Protein AF-A0A8J1VM38-F1 (afdb_monomer_lite)

pLDDT: mean 77.6, std 19.62, range [30.72, 97.12]

Sequence (172 aa):
IRIPPSYPATSRPKLRPSSRERTSSPSSYYRRLEPFPPRSPLSNDMFERAFADRPTIIYFHGNAGSRASRSRIRSYSSLSTYPDCNVLAIDYRGFGDSTGTPSEAGLLLDARAAWDYVSSHLGKDSAEDKVLLIGQSLGTGVVAGLAGQLADERPLRFLSSSRVDGTDVAVC

Radius of gyration: 15.96 Å; chains: 1; bounding box: 39×39×43 Å

Secondary structure (DSSP, 8-state):
-BPPTTSPPP--PBP---S------HHHHHTT-SS-S-SSPPPHHHHHHHHHHS-EEEEE--SSS-TT-HHHHHHHHHHHHSS--EEEE-B-TTSTT--S--BHHHHHHHHHHHHHHHHHHH-HHHHHHHEEEEE-THHHHHHHHHHHHHHHHSPPPP-----BTTB-EEE-

Foldseek 3Di:
DADDPPQDFDDDDFDDQDPPDPDAFQVVLLVPDVVRPDPDPDDVVVVLCLLVPAFEEEEAEASYAACNDPVNVVVQVCVCVVVNHHYHGYGFDPHRPYHDTDDLRSLLSRVVVSLVVSCVSLPVVRNLVRYKYWADHNGLSSSVVNLVVVCVVPVDPDDDFDDDDPTGIDRD

Structure (mmCIF, N/CA/C/O backbone):
data_AF-A0A8J1VM38-F1
#
_entry.id   AF-A0A8J1VM38-F1
#
loop_
_atom_site.group_PDB
_atom_site.id
_atom_site.type_symbol
_atom_site.label_atom_id
_atom_site.label_alt_id
_atom_site.label_comp_id
_atom_site.label_asym_id
_atom_site.label_entity_id
_atom_site.label_seq_id
_atom_site.pdbx_PDB_ins_code
_atom_site.Cartn_x
_atom_site.Cartn_y
_atom_site.Cartn_z
_atom_site.occupancy
_atom_site.B_iso_or_equiv
_atom_site.auth_seq_id
_atom_site.auth_comp_id
_atom_site.auth_asym_id
_atom_site.auth_atom_id
_atom_site.pdbx_PDB_model_num
ATOM 1 N N . ILE A 1 1 ? -1.724 -1.393 -6.679 1.00 57.44 1 ILE A N 1
ATOM 2 C CA . ILE A 1 1 ? -2.484 -0.268 -7.297 1.00 57.44 1 ILE A CA 1
ATOM 3 C C . ILE A 1 1 ? -1.500 0.860 -7.641 1.00 57.44 1 ILE A C 1
ATOM 5 O O . ILE A 1 1 ? -0.451 0.914 -7.007 1.00 57.44 1 ILE A O 1
ATOM 9 N N . ARG A 1 2 ? -1.774 1.693 -8.661 1.00 59.41 2 ARG A N 1
ATOM 10 C CA . ARG A 1 2 ? -0.988 2.906 -8.981 1.00 59.41 2 ARG A CA 1
ATOM 11 C C . ARG A 1 2 ? -1.517 4.075 -8.149 1.00 59.41 2 ARG A C 1
ATOM 13 O O . ARG A 1 2 ? -2.722 4.303 -8.165 1.00 59.41 2 ARG A O 1
ATOM 20 N N . ILE A 1 3 ? -0.645 4.818 -7.472 1.00 52.66 3 ILE A N 1
ATOM 21 C CA . ILE A 1 3 ? -1.056 5.970 -6.653 1.00 52.66 3 ILE A CA 1
ATOM 22 C C . ILE A 1 3 ? -1.114 7.234 -7.538 1.00 52.66 3 ILE A C 1
ATOM 24 O O . ILE A 1 3 ? -0.151 7.503 -8.267 1.00 52.66 3 ILE A O 1
ATOM 28 N N . PRO A 1 4 ? -2.231 7.991 -7.552 1.00 42.53 4 PRO A N 1
ATOM 29 C CA . PRO A 1 4 ? -2.373 9.185 -8.383 1.00 42.53 4 PRO A CA 1
ATOM 30 C C . PRO A 1 4 ? -1.536 10.376 -7.864 1.00 42.53 4 PRO A C 1
ATOM 32 O O . PRO A 1 4 ? -1.257 10.475 -6.671 1.00 42.53 4 PRO A O 1
ATOM 35 N N . PRO A 1 5 ? -1.151 11.321 -8.745 1.00 44.19 5 PRO A N 1
ATOM 36 C CA . PRO A 1 5 ? -0.228 12.417 -8.423 1.00 44.19 5 PRO A CA 1
ATOM 37 C C . PRO A 1 5 ? -0.783 13.507 -7.486 1.00 44.19 5 PRO A C 1
ATOM 39 O O . PRO A 1 5 ? -0.015 14.353 -7.037 1.00 44.19 5 PRO A O 1
ATOM 42 N N . SER A 1 6 ? -2.084 13.521 -7.184 1.00 50.44 6 SER A N 1
ATOM 43 C CA . SER A 1 6 ? -2.756 14.606 -6.452 1.00 50.44 6 SER A CA 1
ATOM 44 C C . SER A 1 6 ? -2.590 14.580 -4.924 1.00 50.44 6 SER A C 1
ATOM 46 O O . SER A 1 6 ? -3.190 15.416 -4.259 1.00 50.44 6 SER A O 1
ATOM 48 N N . TYR A 1 7 ? -1.784 13.675 -4.351 1.00 46.38 7 TYR A N 1
ATOM 49 C CA . TYR A 1 7 ? -1.468 13.664 -2.912 1.00 46.38 7 TYR A CA 1
ATOM 50 C C . TYR A 1 7 ? -0.220 14.529 -2.614 1.00 46.38 7 TYR A C 1
ATOM 52 O O . TYR A 1 7 ? 0.908 14.089 -2.894 1.00 46.38 7 TYR A O 1
ATOM 60 N N . PRO A 1 8 ? -0.374 15.753 -2.065 1.00 43.00 8 PRO A N 1
ATOM 61 C CA . PRO A 1 8 ? 0.720 16.717 -1.959 1.00 43.00 8 PRO A CA 1
ATOM 62 C C . PRO A 1 8 ? 1.719 16.321 -0.864 1.00 43.00 8 PRO A C 1
ATOM 64 O O . PRO A 1 8 ? 1.342 16.181 0.291 1.00 43.00 8 PRO A O 1
ATOM 67 N N . ALA A 1 9 ? 3.004 16.186 -1.212 1.00 50.41 9 ALA A N 1
ATOM 68 C CA . ALA A 1 9 ? 4.093 15.990 -0.249 1.00 50.41 9 ALA A CA 1
ATOM 69 C C . ALA A 1 9 ? 4.859 17.300 -0.018 1.00 50.41 9 ALA A C 1
ATOM 71 O O . ALA A 1 9 ? 5.199 17.993 -0.978 1.00 50.41 9 ALA A O 1
ATOM 72 N N . THR A 1 10 ? 5.180 17.620 1.237 1.00 47.28 10 THR A N 1
ATOM 73 C CA . THR A 1 10 ? 6.039 18.760 1.591 1.00 47.28 10 THR A CA 1
ATOM 74 C C . THR A 1 10 ? 7.530 18.413 1.438 1.00 47.28 10 THR A C 1
ATOM 76 O O . THR A 1 10 ? 7.944 17.251 1.488 1.00 47.28 10 THR A O 1
ATOM 79 N N . SER A 1 11 ? 8.353 19.429 1.164 1.00 45.84 11 SER A N 1
ATOM 80 C CA . SER A 1 11 ? 9.743 19.304 0.706 1.00 45.84 11 SER A CA 1
ATOM 81 C C . SER A 1 11 ? 10.722 18.873 1.809 1.00 45.84 11 SER A C 1
ATOM 83 O O . SER A 1 11 ? 11.102 19.673 2.662 1.00 45.84 11 SER A O 1
ATOM 85 N N . ARG A 1 12 ? 11.185 17.620 1.743 1.00 47.31 12 ARG A N 1
ATOM 86 C CA . ARG A 1 12 ? 12.280 17.022 2.538 1.00 47.31 12 ARG A CA 1
ATOM 87 C C . ARG A 1 12 ? 13.188 16.165 1.628 1.00 47.31 12 ARG A C 1
ATOM 89 O O . ARG A 1 12 ? 12.822 15.982 0.461 1.00 47.31 12 ARG A O 1
ATOM 96 N N . PRO A 1 13 ? 14.386 15.718 2.073 1.00 44.44 13 PRO A N 1
ATOM 97 C CA . PRO A 1 13 ? 15.417 15.182 1.179 1.00 44.44 13 PRO A CA 1
ATOM 98 C C . PRO A 1 13 ? 14.916 14.047 0.276 1.00 44.44 13 PRO A C 1
ATOM 100 O O . PRO A 1 13 ? 14.154 13.170 0.680 1.00 44.44 13 PRO A O 1
ATOM 103 N N . LYS A 1 14 ? 15.347 14.112 -0.988 1.00 54.81 14 LYS A N 1
ATOM 104 C CA . LYS A 1 14 ? 14.912 13.230 -2.074 1.00 54.81 14 LYS A CA 1
ATOM 105 C C . LYS A 1 14 ? 15.517 11.844 -1.880 1.00 54.81 14 LYS A C 1
ATOM 107 O O . LYS A 1 14 ? 16.740 11.706 -1.886 1.00 54.81 14 LYS A O 1
ATOM 112 N N . LEU A 1 15 ? 14.674 10.824 -1.777 1.00 55.97 15 LEU A N 1
ATOM 113 C CA . LEU A 1 15 ? 15.130 9.444 -1.899 1.00 55.97 15 LEU A CA 1
ATOM 114 C C . LEU A 1 15 ? 15.399 9.166 -3.385 1.00 55.97 15 LEU A C 1
ATOM 116 O O . LEU A 1 15 ? 14.732 9.711 -4.265 1.00 55.97 15 LEU A O 1
ATOM 120 N N . ARG A 1 16 ? 16.408 8.351 -3.695 1.00 57.25 16 ARG A N 1
ATOM 121 C CA . ARG A 1 16 ? 16.637 7.856 -5.059 1.00 57.25 16 ARG A CA 1
ATOM 122 C C . ARG A 1 16 ? 16.414 6.344 -5.078 1.00 57.25 16 ARG A C 1
ATOM 124 O O . ARG A 1 16 ? 17.077 5.648 -4.301 1.00 57.25 16 ARG A O 1
ATOM 131 N N . PRO A 1 17 ? 15.545 5.829 -5.970 1.00 56.66 17 PRO A N 1
ATOM 132 C CA . PRO A 1 17 ? 15.467 4.398 -6.223 1.00 56.66 17 PRO A CA 1
ATOM 133 C C . PRO A 1 17 ? 16.853 3.868 -6.592 1.00 56.66 17 PRO A C 1
ATOM 135 O O . PRO A 1 17 ? 17.595 4.516 -7.340 1.00 56.66 17 PRO A O 1
ATOM 138 N N . SER A 1 18 ? 17.228 2.703 -6.066 1.00 53.06 18 SER A N 1
ATOM 139 C CA . SER A 1 18 ? 18.513 2.106 -6.436 1.00 53.06 18 SER A CA 1
ATOM 140 C C . SER A 1 18 ? 18.507 1.747 -7.928 1.00 53.06 18 SER A C 1
ATOM 142 O O . SER A 1 18 ? 17.533 1.187 -8.426 1.00 53.06 18 SER A O 1
ATOM 144 N N . SER A 1 19 ? 19.603 2.019 -8.640 1.00 52.06 19 SER A N 1
ATOM 145 C CA . SER A 1 19 ? 19.751 1.783 -10.089 1.00 52.06 19 SER A CA 1
ATOM 146 C C . SER A 1 19 ? 19.780 0.302 -10.502 1.00 52.06 19 SER A C 1
ATOM 148 O O . SER A 1 19 ? 19.849 -0.018 -11.691 1.00 52.06 19 SER A O 1
ATOM 150 N N . ARG A 1 20 ? 19.739 -0.619 -9.535 1.00 46.00 20 ARG A N 1
ATOM 151 C CA . ARG A 1 20 ? 19.842 -2.065 -9.743 1.00 46.00 20 ARG A CA 1
ATOM 152 C C . ARG A 1 20 ? 18.457 -2.688 -9.888 1.00 46.00 20 ARG A C 1
ATOM 154 O O . ARG A 1 20 ? 17.941 -3.250 -8.937 1.00 46.00 20 ARG A O 1
ATOM 161 N N . GLU A 1 21 ? 17.872 -2.518 -11.071 1.00 45.38 21 GLU A N 1
ATOM 162 C CA . GLU A 1 21 ? 16.939 -3.431 -11.761 1.00 45.38 21 GLU A CA 1
ATOM 163 C C . GLU A 1 21 ? 16.146 -2.623 -12.798 1.00 45.38 21 GLU A C 1
ATOM 165 O O . GLU A 1 21 ? 15.108 -2.037 -12.497 1.00 45.38 21 GLU A O 1
ATOM 170 N N . ARG A 1 22 ? 16.604 -2.619 -14.059 1.00 45.53 22 ARG A N 1
ATOM 171 C CA . ARG A 1 22 ? 15.749 -2.271 -15.208 1.00 45.53 22 ARG A CA 1
ATOM 172 C C . ARG A 1 22 ? 14.804 -3.441 -15.479 1.00 45.53 22 ARG A C 1
ATOM 174 O O . ARG A 1 22 ? 14.940 -4.153 -16.468 1.00 45.53 22 ARG A O 1
ATOM 181 N N . THR A 1 23 ? 13.893 -3.698 -14.550 1.00 51.56 23 THR A N 1
ATOM 182 C CA . THR A 1 23 ? 12.762 -4.587 -14.812 1.00 51.56 23 THR A CA 1
ATOM 183 C C . THR A 1 23 ? 11.774 -3.842 -15.705 1.00 51.56 23 THR A C 1
ATOM 185 O O . THR A 1 23 ? 11.649 -2.619 -15.628 1.00 51.56 23 THR A O 1
ATOM 188 N N . SER A 1 24 ? 11.098 -4.557 -16.609 1.00 62.94 24 SER A N 1
ATOM 189 C CA . SER A 1 24 ? 9.962 -3.979 -17.331 1.00 62.94 24 SER A CA 1
ATOM 190 C C . SER A 1 24 ? 8.972 -3.402 -16.319 1.00 62.94 24 SER A C 1
ATOM 192 O O . SER A 1 24 ? 8.783 -4.025 -15.272 1.00 62.94 24 SER A O 1
ATOM 194 N N . SER A 1 25 ? 8.318 -2.281 -16.641 1.00 83.81 25 SER A N 1
ATOM 195 C CA . SER A 1 25 ? 7.290 -1.692 -15.771 1.00 83.81 25 SER A CA 1
ATOM 196 C C . SER A 1 25 ? 6.325 -2.781 -15.263 1.00 83.81 25 SER A C 1
ATOM 198 O O . SER A 1 25 ? 5.999 -3.697 -16.033 1.00 83.81 25 SER A O 1
ATOM 200 N N . PRO A 1 26 ? 5.866 -2.731 -13.999 1.00 87.19 26 PRO A N 1
ATOM 201 C CA . PRO A 1 26 ? 4.962 -3.739 -13.453 1.00 87.19 26 PRO A CA 1
ATOM 202 C C . PRO A 1 26 ? 3.768 -4.029 -14.362 1.00 87.19 26 PRO A C 1
ATOM 204 O O . PRO A 1 26 ? 3.471 -5.189 -14.640 1.00 87.19 26 PRO A O 1
ATOM 207 N N . SER A 1 27 ? 3.135 -2.995 -14.913 1.00 84.88 27 SER A N 1
ATOM 208 C CA . SER A 1 27 ? 2.032 -3.139 -15.867 1.00 84.88 27 SER A CA 1
ATOM 209 C C . SER A 1 27 ? 2.409 -3.922 -17.123 1.00 84.88 27 SER A C 1
ATOM 211 O O . SER A 1 27 ? 1.574 -4.643 -17.662 1.00 84.88 27 SER A O 1
ATOM 213 N N . SER A 1 28 ? 3.638 -3.771 -17.614 1.00 85.25 28 SER A N 1
ATOM 214 C CA . SER A 1 28 ? 4.158 -4.537 -18.749 1.00 85.25 28 SER A CA 1
ATOM 215 C C . SER A 1 28 ? 4.442 -5.990 -18.357 1.00 85.25 28 SER A C 1
ATOM 217 O O . SER A 1 28 ? 4.109 -6.897 -19.114 1.00 85.25 28 SER A O 1
ATOM 219 N N . TYR A 1 29 ? 5.021 -6.216 -17.173 1.00 86.88 29 TYR A N 1
ATOM 220 C CA . TYR A 1 29 ? 5.293 -7.554 -16.646 1.00 86.88 29 TYR A CA 1
ATOM 221 C C . TYR A 1 29 ? 4.011 -8.375 -16.494 1.00 86.88 29 TYR A C 1
ATOM 223 O O . TYR A 1 29 ? 3.899 -9.442 -17.094 1.00 86.88 29 TYR A O 1
ATOM 231 N N . TYR A 1 30 ? 3.029 -7.855 -15.750 1.00 83.94 30 TYR A N 1
ATOM 232 C CA . TYR A 1 30 ? 1.794 -8.588 -15.483 1.00 83.94 30 TYR A CA 1
ATOM 233 C C . TYR A 1 30 ? 1.021 -8.868 -16.772 1.00 83.94 30 TYR A C 1
ATOM 235 O O . TYR A 1 30 ? 0.497 -9.963 -16.901 1.00 83.94 30 TYR A O 1
ATOM 243 N N . ARG A 1 31 ? 1.035 -7.949 -17.755 1.00 83.38 31 ARG A N 1
ATOM 244 C CA . ARG A 1 31 ? 0.408 -8.121 -19.085 1.00 83.38 31 ARG A CA 1
ATOM 245 C C . ARG A 1 31 ? 0.947 -9.269 -19.932 1.00 83.38 31 ARG A C 1
ATOM 247 O O . ARG A 1 31 ? 0.302 -9.616 -20.911 1.00 83.38 31 ARG A O 1
ATOM 254 N N . ARG A 1 32 ? 2.100 -9.840 -19.584 1.00 84.25 32 ARG A N 1
ATOM 255 C CA . ARG A 1 32 ? 2.691 -10.980 -20.300 1.00 84.25 32 ARG A CA 1
ATOM 256 C C . ARG A 1 32 ? 2.485 -12.325 -19.605 1.00 84.25 32 ARG A C 1
ATOM 258 O O . ARG A 1 32 ? 2.945 -13.329 -20.136 1.00 84.25 32 ARG A O 1
ATOM 265 N N . LEU A 1 33 ? 1.899 -12.353 -18.407 1.00 79.44 33 LEU A N 1
ATOM 266 C CA . LEU A 1 33 ? 1.636 -13.616 -17.718 1.00 79.44 33 LEU A CA 1
ATOM 267 C C . LEU A 1 33 ? 0.516 -14.373 -18.434 1.00 79.44 33 LEU A C 1
ATOM 269 O O . LEU A 1 33 ? -0.439 -13.752 -18.884 1.00 79.44 33 LEU A O 1
ATOM 273 N N . GLU A 1 34 ? 0.638 -15.699 -18.499 1.00 76.06 34 GLU A N 1
ATOM 274 C CA . GLU A 1 34 ? -0.386 -16.597 -19.033 1.00 76.06 34 GLU A CA 1
ATOM 275 C C . GLU A 1 34 ? -0.725 -17.678 -17.983 1.00 76.06 34 GLU A C 1
ATOM 277 O O . GLU A 1 34 ? 0.185 -18.387 -17.544 1.00 76.06 34 GLU A O 1
ATOM 282 N N . PRO A 1 35 ? -2.001 -17.808 -17.560 1.00 68.31 35 PRO A N 1
ATOM 283 C CA . PRO A 1 35 ? -3.103 -16.911 -17.904 1.00 68.31 35 PRO A CA 1
ATOM 284 C C . PRO A 1 35 ? -2.903 -15.519 -17.279 1.00 68.31 35 PRO A C 1
ATOM 286 O O . PRO A 1 35 ? -2.551 -15.389 -16.104 1.00 68.31 35 PRO A O 1
ATOM 289 N N . PHE A 1 36 ? -3.137 -14.469 -18.071 1.00 58.53 36 PHE A N 1
ATOM 290 C CA . PHE A 1 36 ? -3.233 -13.097 -17.560 1.00 58.53 36 PHE A CA 1
ATOM 291 C C . PHE A 1 36 ? -4.364 -13.049 -16.510 1.00 58.53 36 PHE A C 1
ATOM 293 O O . PHE A 1 36 ? -5.336 -13.800 -16.666 1.00 58.53 36 PHE A O 1
ATOM 300 N N . PRO A 1 37 ? -4.299 -12.203 -15.454 1.00 64.62 37 PRO A N 1
ATOM 301 C CA . PRO A 1 37 ? -5.466 -11.898 -14.618 1.00 64.62 37 PRO A CA 1
ATOM 302 C C . PRO A 1 37 ? -6.728 -11.689 -15.473 1.00 64.62 37 PRO A C 1
ATOM 304 O O . PRO A 1 37 ? -6.614 -11.320 -16.642 1.00 64.62 37 PRO A O 1
ATOM 307 N N . PRO A 1 38 ? -7.923 -11.968 -14.928 1.00 62.16 38 PRO A N 1
ATOM 308 C CA . PRO A 1 38 ? -9.117 -12.244 -15.721 1.00 62.16 38 PRO A CA 1
ATOM 309 C C . PRO A 1 38 ? -9.331 -11.220 -16.841 1.00 62.16 38 PRO A C 1
ATOM 311 O O . PRO A 1 38 ? -9.212 -10.012 -16.641 1.00 62.16 38 PRO A O 1
ATOM 314 N N . ARG A 1 39 ? -9.631 -11.722 -18.050 1.00 62.72 39 ARG A N 1
ATOM 315 C CA . ARG A 1 39 ? -9.846 -10.896 -19.256 1.00 62.72 39 ARG A CA 1
ATOM 316 C C . ARG A 1 39 ? -11.016 -9.918 -19.097 1.00 62.72 39 ARG A C 1
ATOM 318 O O . ARG A 1 39 ? -11.088 -8.930 -19.820 1.00 62.72 39 ARG A O 1
ATOM 325 N N . SER A 1 40 ? -11.911 -10.196 -18.153 1.00 67.94 40 SER A N 1
ATOM 326 C CA . SER A 1 40 ? -12.948 -9.294 -17.668 1.00 67.94 40 SER A CA 1
ATOM 327 C C . SER A 1 40 ? -12.520 -8.650 -16.345 1.00 67.94 40 SER A C 1
ATOM 329 O O . SER A 1 40 ? -11.941 -9.342 -15.502 1.00 67.94 40 SER A O 1
ATOM 331 N N . PRO A 1 41 ? -12.857 -7.369 -16.107 1.00 71.62 41 PRO A N 1
ATOM 332 C CA . PRO A 1 41 ? -12.749 -6.782 -14.778 1.00 71.62 41 PRO A CA 1
ATOM 333 C C . PRO A 1 41 ? -13.424 -7.687 -13.743 1.00 71.62 41 PRO A C 1
ATOM 335 O O . PRO A 1 41 ? -14.497 -8.236 -13.998 1.00 71.62 41 PRO A O 1
ATOM 338 N N . LEU A 1 42 ? -12.786 -7.850 -12.587 1.00 80.94 42 LEU A N 1
ATOM 339 C CA . LEU A 1 42 ? -13.433 -8.464 -11.432 1.00 80.94 42 LEU A CA 1
ATOM 340 C C . LEU A 1 42 ? -14.652 -7.610 -11.058 1.00 80.94 42 LEU A C 1
ATOM 342 O O . LEU A 1 42 ? -14.564 -6.380 -11.082 1.00 80.94 42 LEU A O 1
ATOM 346 N N . SER A 1 43 ? -15.786 -8.243 -10.751 1.00 85.12 43 SER A N 1
ATOM 347 C CA . SER A 1 43 ? -16.968 -7.498 -10.314 1.00 85.12 43 SER A CA 1
ATOM 348 C C . SER A 1 43 ? -16.727 -6.880 -8.937 1.00 85.12 43 SER A C 1
ATOM 350 O O . SER A 1 43 ? -15.948 -7.406 -8.140 1.00 85.12 43 SER A O 1
ATOM 352 N N . ASN A 1 44 ? -17.427 -5.785 -8.635 1.00 84.69 44 ASN A N 1
ATOM 353 C CA . ASN A 1 44 ? -17.377 -5.184 -7.301 1.00 84.69 44 ASN A CA 1
ATOM 354 C C . ASN A 1 44 ? -17.748 -6.214 -6.225 1.00 84.69 44 ASN A C 1
ATOM 356 O O . ASN A 1 44 ? -17.041 -6.323 -5.235 1.00 84.69 44 ASN A O 1
ATOM 360 N N . ASP A 1 45 ? -18.746 -7.067 -6.477 1.00 87.06 45 ASP A N 1
ATOM 361 C CA . ASP A 1 45 ? -19.138 -8.139 -5.553 1.00 87.06 45 ASP A CA 1
ATOM 362 C C . ASP A 1 45 ? -17.990 -9.101 -5.217 1.00 87.06 45 ASP A C 1
ATOM 364 O O . ASP A 1 45 ? -17.911 -9.603 -4.097 1.00 87.06 45 ASP A O 1
ATOM 368 N N . MET A 1 46 ? -17.088 -9.377 -6.168 1.00 85.31 46 MET A N 1
ATOM 369 C CA . MET A 1 46 ? -15.907 -10.200 -5.894 1.00 85.31 46 MET A CA 1
ATOM 370 C C . MET A 1 46 ? -14.928 -9.488 -4.959 1.00 85.31 46 MET A C 1
ATOM 372 O O . MET A 1 46 ? -14.355 -10.142 -4.091 1.00 85.31 46 MET A O 1
ATOM 376 N N . PHE A 1 47 ? -14.739 -8.176 -5.122 1.00 84.75 47 PHE A N 1
ATOM 377 C CA . PHE A 1 47 ? -13.902 -7.381 -4.221 1.00 84.75 47 PHE A CA 1
ATOM 378 C C . PHE A 1 47 ? -14.518 -7.279 -2.827 1.00 84.75 47 PHE A C 1
ATOM 380 O O . PHE A 1 47 ? -13.826 -7.549 -1.850 1.00 84.75 47 PHE A O 1
ATOM 387 N N . GLU A 1 48 ? -15.809 -6.966 -2.736 1.00 86.19 48 GLU A N 1
ATOM 388 C CA . GLU A 1 48 ? -16.521 -6.860 -1.458 1.00 86.19 48 GLU A CA 1
ATOM 389 C C . GLU A 1 48 ? -16.472 -8.179 -0.680 1.00 86.19 48 GLU A C 1
ATOM 391 O O . GLU A 1 48 ? -16.113 -8.194 0.496 1.00 86.19 48 GLU A O 1
ATOM 396 N N . ARG A 1 49 ? -16.727 -9.318 -1.342 1.00 87.38 49 ARG A N 1
ATOM 397 C CA . ARG A 1 49 ? -16.582 -10.642 -0.711 1.00 87.38 49 ARG A CA 1
ATOM 398 C C . ARG A 1 49 ? -15.151 -10.922 -0.279 1.00 87.38 49 ARG A C 1
ATOM 400 O O . ARG A 1 49 ? -14.934 -11.412 0.821 1.00 87.38 49 ARG A O 1
ATOM 407 N N . ALA A 1 50 ? -14.168 -10.594 -1.118 1.00 88.81 50 ALA A N 1
ATOM 408 C CA . ALA A 1 50 ? -12.769 -10.796 -0.768 1.00 88.81 50 ALA A CA 1
ATOM 409 C C . ALA A 1 50 ? -12.400 -10.039 0.518 1.00 88.81 50 ALA A C 1
ATOM 411 O O . ALA A 1 50 ? -11.777 -10.627 1.400 1.00 88.81 50 ALA A O 1
ATOM 412 N N . PHE A 1 51 ? -12.809 -8.775 0.651 1.00 89.19 51 PHE A N 1
ATOM 413 C CA . PHE A 1 51 ? -12.587 -7.979 1.861 1.00 89.19 51 PHE A CA 1
ATOM 414 C C . PHE A 1 51 ? -13.399 -8.483 3.065 1.00 89.19 51 PHE A C 1
ATOM 416 O O . PHE A 1 51 ? -12.890 -8.507 4.185 1.00 89.19 51 PHE A O 1
ATOM 423 N N . ALA A 1 52 ? -14.637 -8.933 2.861 1.00 85.94 52 ALA A N 1
ATOM 424 C CA . ALA A 1 52 ? -15.461 -9.477 3.937 1.00 85.94 52 ALA A CA 1
ATOM 425 C C . ALA A 1 52 ? -14.875 -10.773 4.527 1.00 85.94 52 ALA A C 1
ATOM 427 O O . ALA A 1 52 ? -14.781 -10.898 5.754 1.00 85.94 52 ALA A O 1
ATOM 428 N N . ASP A 1 53 ? -14.447 -11.693 3.662 1.00 89.25 53 ASP A N 1
ATOM 429 C CA . ASP A 1 53 ? -14.144 -13.080 4.024 1.00 89.25 53 ASP A CA 1
ATOM 430 C C . ASP A 1 53 ? -12.681 -13.302 4.435 1.00 89.25 53 ASP A C 1
ATOM 432 O O . ASP A 1 53 ? -12.384 -14.276 5.129 1.00 89.25 53 ASP A O 1
ATOM 436 N N . ARG A 1 54 ? -11.755 -12.428 4.014 1.00 89.81 54 ARG A N 1
ATOM 437 C CA . ARG A 1 54 ? -10.309 -12.633 4.195 1.00 89.81 54 ARG A CA 1
ATOM 438 C C . ARG A 1 54 ? -9.602 -11.420 4.798 1.00 89.81 54 ARG A C 1
ATOM 440 O O . ARG A 1 54 ? -9.909 -10.283 4.429 1.00 89.81 54 ARG A O 1
ATOM 447 N N . PRO A 1 55 ? -8.582 -11.636 5.649 1.00 91.94 55 PRO A N 1
ATOM 448 C CA . PRO A 1 55 ? -7.688 -10.561 6.053 1.00 91.94 55 PRO A CA 1
ATOM 449 C C . PRO A 1 55 ? -6.922 -10.004 4.846 1.00 91.94 55 PRO A C 1
ATOM 451 O O . PRO A 1 55 ? -6.690 -10.687 3.843 1.00 91.94 55 PRO A O 1
ATOM 454 N N . THR A 1 56 ? -6.513 -8.744 4.946 1.00 93.38 56 THR A N 1
ATOM 455 C CA . THR A 1 56 ? -5.807 -8.022 3.888 1.00 93.38 56 THR A CA 1
ATOM 456 C C . THR A 1 56 ? -4.421 -7.606 4.346 1.00 93.38 56 THR A C 1
ATOM 458 O O . THR A 1 56 ? -4.252 -6.908 5.335 1.00 93.38 56 THR A O 1
ATOM 461 N N . ILE A 1 57 ? -3.408 -7.982 3.579 1.00 94.06 57 ILE A N 1
ATOM 462 C CA . ILE A 1 57 ? -2.035 -7.528 3.766 1.00 94.06 57 ILE A CA 1
ATOM 463 C C . ILE A 1 57 ? -1.790 -6.333 2.848 1.00 94.06 57 ILE A C 1
ATOM 465 O O . ILE A 1 57 ? -1.908 -6.460 1.627 1.00 94.06 57 ILE A O 1
ATOM 469 N N . ILE A 1 58 ? -1.375 -5.198 3.406 1.00 95.38 58 ILE A N 1
ATOM 470 C CA . ILE A 1 58 ? -0.817 -4.088 2.628 1.00 95.38 58 ILE A CA 1
ATOM 471 C C . ILE A 1 58 ? 0.703 -4.225 2.636 1.00 95.38 58 ILE A C 1
ATOM 473 O O . ILE A 1 58 ? 1.349 -4.170 3.684 1.00 95.38 58 ILE A O 1
ATOM 477 N N . TYR A 1 59 ? 1.278 -4.433 1.452 1.00 94.88 59 TYR A N 1
ATOM 478 C CA . TYR A 1 59 ? 2.696 -4.736 1.304 1.00 94.88 59 TYR A CA 1
ATOM 479 C C . TYR A 1 59 ? 3.493 -3.534 0.791 1.00 94.88 59 TYR A C 1
ATOM 481 O O . TYR A 1 59 ? 3.307 -3.061 -0.337 1.00 94.88 59 TYR A O 1
ATOM 489 N N . PHE A 1 60 ? 4.467 -3.122 1.598 1.00 94.81 60 PHE A N 1
ATOM 490 C CA . PHE A 1 60 ? 5.362 -1.993 1.386 1.00 94.81 60 PHE A CA 1
ATOM 491 C C . PHE A 1 60 ? 6.770 -2.480 1.036 1.00 94.81 60 PHE A C 1
ATOM 493 O O . PHE A 1 60 ? 7.512 -3.017 1.863 1.00 94.81 60 PHE A O 1
ATOM 500 N N . HIS A 1 61 ? 7.160 -2.310 -0.229 1.00 94.12 61 HIS A N 1
ATOM 501 C CA . HIS A 1 61 ? 8.436 -2.820 -0.728 1.00 94.12 61 HIS A CA 1
ATOM 502 C C . HIS A 1 61 ? 9.646 -1.955 -0.321 1.00 94.12 61 HIS A C 1
ATOM 504 O O . HIS A 1 61 ? 9.514 -0.808 0.099 1.00 94.12 61 HIS A O 1
ATOM 510 N N . GLY A 1 62 ? 10.853 -2.507 -0.480 1.00 89.62 62 GLY A N 1
ATOM 511 C CA . GLY A 1 62 ? 12.120 -1.803 -0.238 1.00 89.62 62 GLY A CA 1
ATOM 512 C C . GLY A 1 62 ? 12.581 -0.920 -1.404 1.00 89.62 62 GLY A C 1
ATOM 513 O O . GLY A 1 62 ? 11.998 -0.948 -2.481 1.00 89.62 62 GLY A O 1
ATOM 514 N N . ASN A 1 63 ? 13.689 -0.192 -1.234 1.00 90.56 63 ASN A N 1
ATOM 515 C CA . ASN A 1 63 ? 14.173 0.828 -2.188 1.00 90.56 63 ASN A CA 1
ATOM 516 C C . ASN A 1 63 ? 14.616 0.309 -3.581 1.00 90.56 63 ASN A C 1
ATOM 518 O O . ASN A 1 63 ? 14.912 1.097 -4.479 1.00 90.56 63 ASN A O 1
ATOM 522 N N . ALA A 1 64 ? 14.736 -1.005 -3.765 1.00 86.06 64 ALA A N 1
ATOM 523 C CA . ALA A 1 64 ? 15.138 -1.606 -5.038 1.00 86.06 64 ALA A CA 1
ATOM 524 C C . ALA A 1 64 ? 13.930 -2.116 -5.827 1.00 86.06 64 ALA A C 1
ATOM 526 O O . ALA A 1 64 ? 12.984 -2.621 -5.231 1.00 86.06 64 ALA A O 1
ATOM 527 N N . GLY A 1 65 ? 13.971 -2.048 -7.157 1.00 85.94 65 GLY A N 1
ATOM 528 C CA . GLY A 1 65 ? 12.948 -2.640 -8.023 1.00 85.94 65 GLY A CA 1
ATOM 529 C C . GLY A 1 65 ? 11.536 -2.073 -7.819 1.00 85.94 65 GLY A C 1
ATOM 530 O O . GLY A 1 65 ? 11.359 -0.898 -7.512 1.00 85.94 65 GLY A O 1
ATOM 531 N N . SER A 1 66 ? 10.525 -2.921 -8.002 1.00 91.00 66 SER A N 1
ATOM 532 C CA . SER A 1 66 ? 9.099 -2.556 -7.928 1.00 91.00 66 SER A CA 1
ATOM 533 C C . SER A 1 66 ? 8.261 -3.697 -7.348 1.00 91.00 66 SER A C 1
ATOM 535 O O . SER A 1 66 ? 8.782 -4.782 -7.058 1.00 91.00 66 SER A O 1
ATOM 537 N N . ARG A 1 67 ? 6.945 -3.523 -7.234 1.00 91.75 67 ARG A N 1
ATOM 538 C CA . ARG A 1 67 ? 6.015 -4.612 -6.893 1.00 91.75 67 ARG A CA 1
ATOM 539 C C . ARG A 1 67 ? 6.060 -5.805 -7.862 1.00 91.75 67 ARG A C 1
ATOM 541 O O . ARG A 1 67 ? 5.474 -6.833 -7.553 1.00 91.75 67 ARG A O 1
ATOM 548 N N . ALA A 1 68 ? 6.700 -5.680 -9.028 1.00 91.31 68 ALA A N 1
ATOM 549 C CA . ALA A 1 68 ? 6.869 -6.768 -9.995 1.00 91.31 68 ALA A CA 1
ATOM 550 C C . ALA A 1 68 ? 8.238 -7.474 -9.917 1.00 91.31 68 ALA A C 1
ATOM 552 O O . ALA A 1 68 ? 8.541 -8.315 -10.762 1.00 91.31 68 ALA A O 1
ATOM 553 N N . SER A 1 69 ? 9.083 -7.168 -8.925 1.00 90.31 69 SER A N 1
ATOM 554 C CA . SER A 1 69 ? 10.315 -7.939 -8.713 1.00 90.31 69 SER A CA 1
ATOM 555 C C . SER A 1 69 ? 9.979 -9.402 -8.375 1.00 90.31 69 SER A C 1
ATOM 557 O O . SER A 1 69 ? 9.103 -9.680 -7.555 1.00 90.31 69 SER A O 1
ATOM 559 N N . ARG A 1 70 ? 10.699 -10.353 -8.988 1.00 86.56 70 ARG A N 1
ATOM 560 C CA . ARG A 1 70 ? 10.394 -11.799 -8.924 1.00 86.56 70 ARG A CA 1
ATOM 561 C C . ARG A 1 70 ? 10.302 -12.346 -7.498 1.00 86.56 70 ARG A C 1
ATOM 563 O O . ARG A 1 70 ? 9.403 -13.128 -7.203 1.00 86.56 70 ARG A O 1
ATOM 570 N N . SER A 1 71 ? 11.223 -11.943 -6.622 1.00 87.06 71 SER A N 1
ATOM 571 C CA . SER A 1 71 ? 11.226 -12.364 -5.216 1.00 87.06 71 SER A CA 1
ATOM 572 C C . SER A 1 71 ? 9.945 -11.949 -4.493 1.00 87.06 71 SER A C 1
ATOM 574 O O . SER A 1 71 ? 9.399 -12.729 -3.724 1.00 87.06 71 SER A O 1
ATOM 576 N N . ARG A 1 72 ? 9.426 -10.759 -4.800 1.00 89.62 72 ARG A N 1
ATOM 577 C CA . ARG A 1 72 ? 8.230 -10.195 -4.167 1.00 89.62 72 ARG A CA 1
ATOM 578 C C . ARG A 1 72 ? 6.955 -10.853 -4.644 1.00 89.62 72 ARG A C 1
ATOM 580 O O . ARG A 1 72 ? 6.118 -11.185 -3.821 1.00 89.62 72 ARG A O 1
ATOM 587 N N . ILE A 1 73 ? 6.839 -11.098 -5.948 1.00 89.31 73 ILE A N 1
ATOM 588 C CA . ILE A 1 73 ? 5.704 -11.850 -6.497 1.00 89.31 73 ILE A CA 1
ATOM 589 C C . ILE A 1 73 ? 5.605 -13.205 -5.802 1.00 89.31 73 ILE A C 1
ATOM 591 O O . ILE A 1 73 ? 4.526 -13.581 -5.362 1.00 89.31 73 ILE A O 1
ATOM 595 N N . ARG A 1 74 ? 6.740 -13.893 -5.614 1.00 88.19 74 ARG A N 1
ATOM 596 C CA . ARG A 1 74 ? 6.773 -15.154 -4.870 1.00 88.19 74 ARG A CA 1
ATOM 597 C C . ARG A 1 74 ? 6.281 -14.983 -3.429 1.00 88.19 74 ARG A C 1
ATOM 599 O O . ARG A 1 74 ? 5.490 -15.804 -2.985 1.00 88.19 74 ARG A O 1
ATOM 606 N N . SER A 1 75 ? 6.688 -13.922 -2.730 1.00 87.88 75 SER A N 1
ATOM 607 C CA . SER A 1 75 ? 6.179 -13.619 -1.386 1.00 87.88 75 SER A 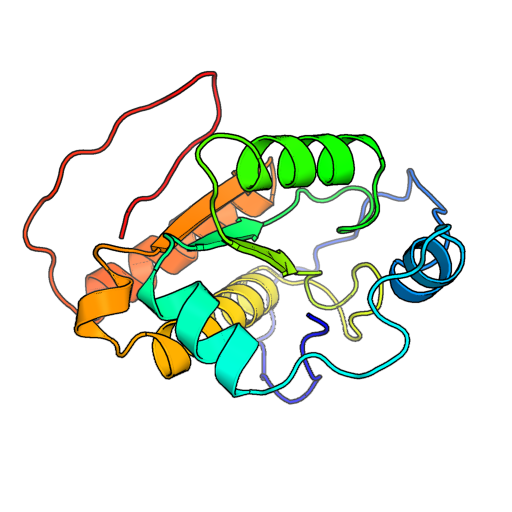CA 1
ATOM 608 C C . SER A 1 75 ? 4.665 -13.388 -1.373 1.00 87.88 75 SER A C 1
ATOM 610 O O . SER A 1 75 ? 3.974 -13.977 -0.549 1.00 87.88 75 SER A O 1
ATOM 612 N N . TYR A 1 76 ? 4.135 -12.579 -2.297 1.00 88.38 76 TYR A N 1
ATOM 613 C CA . TYR A 1 76 ? 2.698 -12.280 -2.368 1.00 88.38 76 TYR A CA 1
ATOM 614 C C . TYR A 1 76 ? 1.883 -13.533 -2.680 1.00 88.38 76 TYR A C 1
ATOM 616 O O . TYR A 1 76 ? 0.872 -13.765 -2.032 1.00 88.38 76 TYR A O 1
ATOM 624 N N . SER A 1 77 ? 2.345 -14.357 -3.626 1.00 87.75 77 SER A N 1
ATOM 625 C CA . SER A 1 77 ? 1.686 -15.614 -3.992 1.00 87.75 77 SER A CA 1
ATOM 626 C C . SER A 1 77 ? 1.651 -16.615 -2.840 1.00 87.75 77 SER A C 1
ATOM 628 O O . SER A 1 77 ? 0.655 -17.315 -2.671 1.00 87.75 77 SER A O 1
ATOM 630 N N . SER A 1 78 ? 2.716 -16.684 -2.034 1.00 88.12 78 SER A N 1
ATOM 631 C CA . SER A 1 78 ? 2.709 -17.512 -0.828 1.00 88.12 78 SER A CA 1
ATOM 632 C C . SER A 1 78 ? 1.660 -17.015 0.165 1.00 88.12 78 SER A C 1
ATOM 634 O O . SER A 1 78 ? 0.814 -17.799 0.581 1.00 88.12 78 SER A O 1
ATOM 636 N N . LEU A 1 79 ? 1.656 -15.713 0.469 1.00 87.31 79 LEU A N 1
ATOM 637 C CA . LEU A 1 79 ? 0.708 -15.101 1.410 1.00 87.31 79 LEU A CA 1
ATOM 638 C C . LE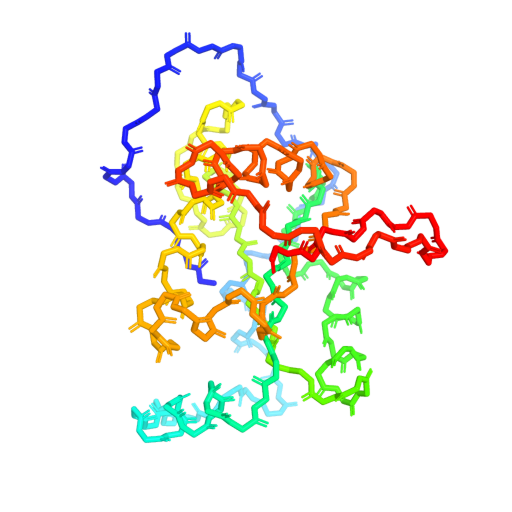U A 1 79 ? -0.754 -15.231 0.953 1.00 87.31 79 LEU A C 1
ATOM 640 O O . LEU A 1 79 ? -1.638 -15.447 1.779 1.00 87.31 79 LEU A O 1
ATOM 644 N N . SER A 1 80 ? -1.009 -15.145 -0.355 1.00 87.56 80 SER A N 1
ATOM 645 C CA . SER A 1 80 ? -2.354 -15.300 -0.917 1.00 87.56 80 SER A CA 1
ATOM 646 C C . SER A 1 80 ? -2.835 -16.747 -0.986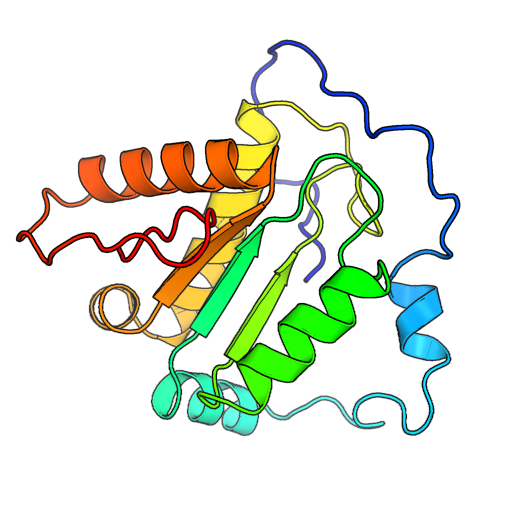 1.00 87.56 80 SER A C 1
ATOM 648 O O . SER A 1 80 ? -3.995 -16.975 -1.286 1.00 87.56 80 SER A O 1
ATOM 650 N N . THR A 1 81 ? -1.955 -17.728 -0.777 1.00 86.12 81 THR A N 1
ATOM 651 C CA . THR A 1 81 ? -2.322 -19.156 -0.788 1.00 86.12 81 THR A CA 1
ATOM 652 C C . THR A 1 81 ? -2.422 -19.702 0.629 1.00 86.12 81 THR A C 1
ATOM 654 O O . THR A 1 81 ? -3.320 -20.472 0.948 1.00 86.12 81 THR A O 1
ATOM 657 N N . TYR A 1 82 ? -1.488 -19.307 1.490 1.00 80.62 82 TYR A N 1
ATOM 658 C CA . TYR A 1 82 ? -1.440 -19.703 2.887 1.00 80.62 82 TYR A CA 1
ATOM 659 C C . TYR A 1 82 ? -0.826 -18.540 3.682 1.00 80.62 82 TYR A C 1
ATOM 661 O O . TYR A 1 82 ? 0.366 -18.263 3.509 1.00 80.62 82 TYR A O 1
ATOM 669 N N . PRO A 1 83 ? -1.608 -17.815 4.503 1.00 82.81 83 PRO A N 1
ATOM 670 C CA . PRO A 1 83 ? -2.876 -18.220 5.126 1.00 82.81 83 PRO A CA 1
ATOM 671 C C . PRO A 1 83 ? -4.175 -17.784 4.394 1.00 82.81 83 PRO A C 1
ATOM 673 O O . PRO A 1 83 ? -5.192 -17.608 5.051 1.00 82.81 83 PRO A O 1
ATOM 676 N N . ASP A 1 84 ? -4.164 -17.641 3.060 1.00 87.81 84 ASP A N 1
ATOM 677 C CA . ASP A 1 84 ? -5.311 -17.180 2.233 1.00 87.81 84 ASP A CA 1
ATOM 678 C C . ASP A 1 84 ? -5.728 -15.722 2.514 1.00 87.81 84 ASP A C 1
ATOM 680 O O . ASP A 1 84 ? -6.879 -15.409 2.817 1.00 87.81 84 ASP A O 1
ATOM 684 N N . CYS A 1 85 ? -4.761 -14.803 2.416 1.00 91.31 85 CYS A N 1
ATOM 685 C CA . CYS A 1 85 ? -5.005 -13.365 2.553 1.00 91.31 85 CYS A CA 1
ATOM 686 C C . CYS A 1 85 ? -5.210 -12.669 1.203 1.00 91.31 85 CYS A C 1
ATOM 688 O O . CYS A 1 85 ? -4.575 -13.003 0.197 1.00 91.31 85 CYS A O 1
ATOM 690 N N . ASN A 1 86 ? -5.950 -11.562 1.212 1.00 93.50 86 ASN A N 1
ATOM 691 C CA . ASN A 1 86 ? -5.812 -10.562 0.156 1.00 93.50 86 ASN A CA 1
ATOM 692 C C . ASN A 1 86 ? -4.438 -9.887 0.276 1.00 93.50 86 ASN A C 1
ATOM 694 O O . ASN A 1 86 ? -3.983 -9.595 1.380 1.00 93.50 86 ASN A O 1
ATOM 698 N N . VAL A 1 87 ? -3.782 -9.583 -0.847 1.00 93.31 87 VAL A N 1
ATOM 699 C CA . VAL A 1 87 ? -2.504 -8.852 -0.845 1.00 93.31 87 VAL A CA 1
ATOM 700 C C . VAL A 1 87 ? -2.606 -7.604 -1.714 1.00 93.31 87 VAL A C 1
ATOM 702 O O . VAL A 1 87 ? -2.650 -7.678 -2.945 1.00 93.31 87 VAL A O 1
ATOM 705 N N . LEU A 1 88 ? -2.575 -6.436 -1.076 1.00 94.69 88 LEU A N 1
ATOM 706 C CA . LEU A 1 88 ? -2.437 -5.147 -1.738 1.00 94.69 88 LEU A CA 1
ATOM 707 C C . LEU A 1 88 ? -0.957 -4.750 -1.809 1.00 94.69 88 LEU A C 1
ATOM 709 O O . LEU A 1 88 ? -0.404 -4.152 -0.890 1.00 94.69 88 LEU A O 1
ATOM 713 N N . ALA A 1 89 ? -0.319 -5.036 -2.944 1.00 94.06 89 ALA A N 1
ATOM 714 C CA . ALA A 1 89 ? 1.017 -4.527 -3.247 1.00 94.06 89 ALA A CA 1
ATOM 715 C C . ALA A 1 89 ? 0.943 -3.183 -3.997 1.00 94.06 89 ALA A C 1
ATOM 717 O O . ALA A 1 89 ? 0.296 -3.064 -5.053 1.00 94.06 89 ALA A O 1
ATOM 718 N N . ILE A 1 90 ? 1.636 -2.172 -3.476 1.00 94.12 90 ILE A N 1
ATOM 719 C CA . ILE A 1 90 ? 1.721 -0.835 -4.082 1.00 94.12 90 ILE A CA 1
ATOM 720 C C . ILE A 1 90 ? 3.119 -0.562 -4.640 1.00 94.12 90 ILE A C 1
ATOM 722 O O . ILE A 1 90 ? 4.076 -1.226 -4.258 1.00 94.12 90 ILE A O 1
ATOM 726 N N . ASP A 1 91 ? 3.227 0.414 -5.540 1.00 94.88 91 ASP A N 1
ATOM 727 C CA . ASP A 1 91 ? 4.494 1.087 -5.842 1.00 94.88 91 ASP A CA 1
ATOM 728 C C . ASP A 1 91 ? 4.391 2.526 -5.326 1.00 94.88 91 ASP A C 1
ATOM 730 O O . ASP A 1 91 ? 3.429 3.225 -5.672 1.00 94.88 91 ASP A O 1
ATOM 734 N N . TYR A 1 92 ? 5.372 2.982 -4.543 1.00 94.94 92 TYR A N 1
ATOM 735 C CA . TYR A 1 92 ? 5.428 4.386 -4.116 1.00 94.94 92 TYR A CA 1
ATOM 736 C C . TYR A 1 92 ? 5.597 5.321 -5.313 1.00 94.94 92 TYR A C 1
ATOM 738 O O . TYR A 1 92 ? 6.062 4.919 -6.384 1.00 94.94 92 TYR A O 1
ATOM 746 N N . ARG A 1 93 ? 5.306 6.604 -5.121 1.00 94.44 93 ARG A N 1
ATOM 747 C CA . ARG A 1 93 ? 5.609 7.650 -6.099 1.00 94.44 93 ARG A CA 1
ATOM 748 C C . ARG A 1 93 ? 7.069 7.570 -6.564 1.00 94.44 93 ARG A C 1
ATOM 750 O O . ARG A 1 93 ? 7.999 7.526 -5.760 1.00 94.44 93 ARG A O 1
ATOM 757 N N . GLY A 1 94 ? 7.269 7.543 -7.880 1.00 91.62 94 GLY A N 1
ATOM 758 C CA . GLY A 1 94 ? 8.584 7.385 -8.510 1.00 91.62 94 GLY A CA 1
ATOM 759 C C . GLY A 1 94 ? 9.133 5.951 -8.564 1.00 91.62 94 GLY A C 1
ATOM 760 O O . GLY A 1 94 ? 10.281 5.774 -8.972 1.00 91.62 94 GLY A O 1
ATOM 761 N N . PHE A 1 95 ? 8.342 4.939 -8.193 1.00 92.12 95 PHE A N 1
ATOM 762 C CA . PHE A 1 95 ? 8.646 3.517 -8.387 1.00 92.12 95 PHE A CA 1
ATOM 763 C C . PHE A 1 95 ? 7.664 2.862 -9.361 1.00 92.12 95 PHE A C 1
ATOM 765 O O . PHE A 1 95 ? 6.502 3.250 -9.449 1.00 92.12 95 PHE A O 1
ATOM 772 N N . GLY A 1 96 ? 8.119 1.822 -10.066 1.00 91.31 96 GLY A N 1
ATOM 773 C CA . GLY A 1 96 ? 7.267 1.012 -10.940 1.00 91.31 96 GLY A CA 1
ATOM 774 C C . GLY A 1 96 ? 6.486 1.850 -11.958 1.00 91.31 96 GLY A C 1
ATOM 775 O O . GLY A 1 96 ? 7.079 2.516 -12.803 1.00 91.31 96 GLY A O 1
ATOM 776 N N . ASP A 1 97 ? 5.155 1.793 -11.872 1.00 90.31 97 ASP A N 1
ATOM 777 C CA . ASP A 1 97 ? 4.238 2.568 -12.729 1.00 90.31 97 ASP A CA 1
ATOM 778 C C . ASP A 1 97 ? 3.779 3.900 -12.096 1.00 90.31 97 ASP A C 1
ATOM 780 O O . ASP A 1 97 ? 3.031 4.673 -12.708 1.00 90.31 97 ASP A O 1
ATOM 784 N N . SER A 1 98 ? 4.163 4.161 -10.847 1.00 91.62 98 SER A N 1
ATOM 785 C CA . SER A 1 98 ? 3.761 5.350 -10.099 1.00 91.62 98 SER A CA 1
ATOM 786 C C . SER A 1 98 ? 4.628 6.550 -10.491 1.00 91.62 98 SER A C 1
ATOM 788 O O . SER A 1 98 ? 5.855 6.490 -10.546 1.00 91.62 98 SER A O 1
ATOM 790 N N . THR A 1 99 ? 3.980 7.680 -10.764 1.00 89.75 99 THR A N 1
ATOM 791 C CA . THR A 1 99 ? 4.642 8.940 -11.141 1.00 89.75 99 THR A CA 1
ATOM 792 C C . THR A 1 99 ? 5.168 9.694 -9.920 1.00 89.75 99 THR A C 1
ATOM 794 O O . THR A 1 99 ? 4.845 9.346 -8.789 1.00 89.75 99 THR A O 1
ATOM 797 N N . GLY A 1 100 ? 5.942 10.761 -10.135 1.00 91.19 100 GLY A N 1
ATOM 798 C CA . GLY A 1 100 ? 6.449 11.627 -9.066 1.00 91.19 100 GLY A CA 1
ATOM 799 C C . GLY A 1 100 ? 7.885 11.304 -8.653 1.00 91.19 100 GLY A C 1
ATOM 800 O O . GLY A 1 100 ? 8.615 10.618 -9.362 1.00 91.19 100 GLY A O 1
ATOM 801 N N . THR A 1 101 ? 8.318 11.858 -7.521 1.00 91.88 101 THR A N 1
ATOM 802 C CA . THR A 1 101 ? 9.661 11.652 -6.955 1.00 91.88 101 THR A CA 1
ATOM 803 C C . THR A 1 101 ? 9.527 11.217 -5.499 1.00 91.88 101 THR A C 1
ATOM 805 O O . THR A 1 101 ? 8.762 11.854 -4.769 1.00 91.88 101 THR A O 1
ATOM 808 N N . PRO A 1 102 ? 10.249 10.172 -5.059 1.00 93.12 102 PRO A N 1
ATOM 809 C CA . PRO A 1 102 ? 10.112 9.685 -3.700 1.00 93.12 102 PRO A CA 1
ATOM 810 C C . PRO A 1 102 ? 10.764 10.641 -2.694 1.00 93.12 102 PRO A C 1
ATOM 812 O O . PRO A 1 102 ? 11.881 11.134 -2.874 1.00 93.12 102 PRO A O 1
ATOM 815 N N . SER A 1 103 ? 10.048 10.880 -1.605 1.00 94.19 103 SER A N 1
ATOM 816 C CA . SER A 1 103 ? 10.497 11.573 -0.399 1.00 94.19 103 SER A CA 1
ATOM 817 C C . SER A 1 103 ? 9.870 10.869 0.798 1.00 94.19 103 SER A C 1
ATOM 819 O O . SER A 1 103 ? 8.843 10.217 0.644 1.00 94.19 103 SER A O 1
ATOM 821 N N . GLU A 1 104 ? 10.453 11.000 1.985 1.00 93.94 104 GLU A N 1
ATOM 822 C CA . GLU A 1 104 ? 9.906 10.393 3.207 1.00 93.94 104 GLU A CA 1
ATOM 823 C C . GLU A 1 104 ? 8.418 10.738 3.417 1.00 93.94 104 GLU A C 1
ATOM 825 O O . GLU A 1 104 ? 7.580 9.844 3.509 1.00 93.94 104 GLU A O 1
ATOM 830 N N . ALA A 1 105 ? 8.069 12.029 3.362 1.00 94.56 105 ALA A N 1
ATOM 831 C CA . ALA A 1 105 ? 6.681 12.483 3.458 1.00 94.56 105 ALA A CA 1
ATOM 832 C C . ALA A 1 105 ? 5.803 11.925 2.325 1.00 94.56 105 ALA A C 1
ATOM 834 O O . ALA A 1 105 ? 4.661 11.542 2.551 1.00 94.56 105 ALA A O 1
ATOM 835 N N . GLY A 1 106 ? 6.337 11.849 1.104 1.00 96.00 106 GLY A N 1
ATOM 836 C CA . GLY A 1 106 ? 5.621 11.286 -0.036 1.00 96.00 106 GLY A CA 1
ATOM 837 C C . GLY A 1 106 ? 5.313 9.799 0.126 1.00 96.00 106 GLY A C 1
ATOM 838 O O . GLY A 1 106 ? 4.206 9.374 -0.180 1.00 96.00 106 GLY A O 1
ATOM 839 N N . LEU A 1 107 ? 6.263 9.029 0.651 1.00 96.56 107 LEU A N 1
ATOM 840 C CA . LEU A 1 107 ? 6.095 7.603 0.918 1.00 96.56 107 LEU A CA 1
ATOM 841 C C . LEU A 1 107 ? 5.049 7.348 2.007 1.00 96.56 107 LEU A C 1
ATOM 843 O O . LEU A 1 107 ? 4.229 6.448 1.846 1.00 96.56 107 LEU A O 1
ATOM 847 N N . LEU A 1 108 ? 5.036 8.157 3.071 1.00 96.88 108 LEU A N 1
ATOM 848 C CA . LEU A 1 108 ? 3.998 8.075 4.105 1.00 96.88 108 LEU A CA 1
ATOM 849 C C . LEU A 1 108 ? 2.610 8.411 3.549 1.00 96.88 108 LEU A C 1
ATOM 851 O O . LEU A 1 108 ? 1.645 7.728 3.875 1.00 96.88 108 LEU A O 1
ATOM 855 N N . LEU A 1 109 ? 2.501 9.399 2.657 1.00 96.94 109 LEU A N 1
ATOM 856 C CA . LEU A 1 109 ? 1.233 9.710 1.986 1.00 96.94 109 LEU A CA 1
ATOM 857 C C . LEU A 1 109 ? 0.759 8.574 1.077 1.00 96.94 109 LEU A C 1
ATOM 859 O O . LEU A 1 109 ? -0.430 8.272 1.047 1.00 96.94 109 LEU A O 1
ATOM 863 N N . ASP A 1 110 ? 1.673 7.934 0.350 1.00 97.12 110 ASP A N 1
ATOM 864 C CA . ASP A 1 110 ? 1.334 6.784 -0.492 1.00 97.12 110 ASP A CA 1
ATOM 865 C C . ASP A 1 110 ? 0.865 5.597 0.360 1.00 97.12 110 ASP A C 1
ATOM 867 O O . ASP A 1 110 ? -0.061 4.880 -0.025 1.00 97.12 110 ASP A O 1
ATOM 871 N N . ALA A 1 111 ? 1.470 5.413 1.536 1.00 96.19 111 ALA A N 1
ATOM 872 C CA . ALA A 1 111 ? 1.058 4.396 2.490 1.00 96.19 111 ALA A CA 1
ATOM 873 C C . ALA A 1 111 ? -0.302 4.687 3.112 1.00 96.19 111 ALA A C 1
ATOM 875 O O . ALA A 1 111 ? -1.151 3.795 3.161 1.00 96.19 111 ALA A O 1
ATOM 876 N N . ARG A 1 112 ? -0.548 5.943 3.483 1.00 95.62 112 ARG A N 1
ATOM 877 C CA . ARG A 1 112 ? -1.857 6.389 3.951 1.00 95.62 112 ARG A CA 1
ATOM 878 C C . ARG A 1 112 ? -2.937 6.179 2.893 1.00 95.62 112 ARG A C 1
ATOM 880 O O . ARG A 1 112 ? -3.983 5.626 3.204 1.00 95.62 112 ARG A O 1
ATOM 887 N N . ALA A 1 113 ? -2.667 6.519 1.636 1.00 96.50 113 ALA A N 1
ATOM 888 C CA . ALA A 1 113 ? -3.614 6.289 0.548 1.00 96.50 113 ALA A CA 1
ATOM 889 C C . ALA A 1 113 ? -3.947 4.795 0.362 1.00 96.50 113 ALA A C 1
ATOM 891 O O . ALA A 1 113 ? -5.090 4.448 0.066 1.00 96.50 113 ALA A O 1
ATOM 892 N N . ALA A 1 114 ? -2.972 3.899 0.551 1.00 95.69 114 ALA A N 1
ATOM 893 C CA . ALA A 1 114 ? -3.210 2.457 0.509 1.00 95.69 114 ALA A CA 1
ATOM 894 C C . ALA A 1 114 ? -4.072 1.975 1.688 1.00 95.69 114 ALA A C 1
ATOM 896 O O . ALA A 1 114 ? -4.986 1.177 1.481 1.00 95.69 114 ALA A O 1
ATOM 897 N N . TRP A 1 115 ? -3.807 2.480 2.897 1.00 94.00 115 TRP A N 1
ATOM 898 C CA . TRP A 1 115 ? -4.624 2.212 4.082 1.00 94.00 115 TRP A CA 1
ATOM 899 C C . TRP A 1 115 ? -6.061 2.697 3.909 1.00 94.00 115 TRP A C 1
ATOM 901 O O . TRP A 1 115 ? -6.993 1.918 4.099 1.00 94.00 115 TRP A O 1
ATOM 911 N N . ASP A 1 116 ? -6.247 3.954 3.505 1.00 93.31 116 ASP A N 1
ATOM 912 C CA . ASP A 1 116 ? -7.568 4.553 3.316 1.00 93.31 116 ASP A CA 1
ATOM 913 C C . ASP A 1 116 ? -8.374 3.781 2.263 1.00 93.31 116 ASP A C 1
ATOM 915 O O . ASP A 1 116 ? -9.565 3.547 2.456 1.00 93.31 116 ASP A O 1
ATOM 919 N N . TYR A 1 117 ? -7.718 3.322 1.189 1.00 92.50 117 TYR A N 1
ATOM 920 C CA . TYR A 1 117 ? -8.344 2.480 0.172 1.00 92.50 117 TYR A CA 1
ATOM 921 C C . TYR A 1 117 ? -8.855 1.157 0.747 1.00 92.50 117 TYR A C 1
ATOM 923 O O . TYR A 1 117 ? -9.985 0.776 0.479 1.00 92.50 117 TYR A O 1
ATOM 931 N N . VAL A 1 118 ? -8.059 0.426 1.530 1.00 91.38 118 VAL A N 1
ATOM 932 C CA . VAL A 1 118 ? -8.525 -0.845 2.117 1.00 91.38 118 VAL A CA 1
ATOM 933 C C . VAL A 1 118 ? -9.605 -0.589 3.170 1.00 91.38 118 VAL A C 1
ATOM 935 O O . VAL A 1 118 ? -10.643 -1.250 3.182 1.00 91.38 118 VAL A O 1
ATOM 938 N N . SER A 1 119 ? -9.402 0.431 3.999 1.00 89.75 119 SER A N 1
ATOM 939 C CA . SER A 1 119 ? -10.320 0.803 5.075 1.00 89.75 119 SER A CA 1
ATOM 940 C C . SER A 1 119 ? -11.679 1.263 4.556 1.00 89.75 119 SER A C 1
ATOM 942 O O . SER A 1 119 ? -12.689 1.043 5.221 1.00 89.75 119 SER A O 1
ATOM 944 N N . SER A 1 120 ? -11.743 1.875 3.368 1.00 89.44 120 SER A N 1
ATOM 945 C CA . SER A 1 120 ? -13.018 2.278 2.768 1.00 89.44 120 SER A CA 1
ATOM 946 C C . SER A 1 120 ? -13.890 1.093 2.357 1.00 89.44 120 SER A C 1
ATOM 948 O O . SER A 1 120 ? -15.102 1.258 2.295 1.00 89.44 120 SER A O 1
ATOM 950 N N . HIS A 1 121 ? -13.293 -0.072 2.076 1.00 87.62 121 HIS A N 1
ATOM 951 C CA . HIS A 1 121 ? -14.021 -1.290 1.696 1.00 87.62 121 HIS A CA 1
ATOM 952 C C . HIS A 1 121 ? -14.386 -2.152 2.913 1.00 87.62 121 HIS A C 1
ATOM 954 O O . HIS A 1 121 ? -15.441 -2.768 2.940 1.00 87.62 121 HIS A O 1
ATOM 960 N N . LEU A 1 122 ? -13.540 -2.179 3.946 1.00 83.88 122 LEU A N 1
ATOM 961 C CA . LEU A 1 122 ? -13.821 -2.929 5.178 1.00 83.88 122 LEU A CA 1
ATOM 962 C C . LEU A 1 122 ? -14.746 -2.177 6.145 1.00 83.88 122 LEU A C 1
ATOM 964 O O . LEU A 1 122 ? -15.408 -2.797 6.973 1.00 83.88 122 LEU A O 1
ATOM 968 N N . GLY A 1 123 ? -14.776 -0.846 6.064 1.00 78.06 123 GLY A N 1
ATOM 969 C CA . GLY A 1 123 ? -15.192 -0.001 7.179 1.00 78.06 123 GLY A CA 1
ATOM 970 C C . GLY A 1 123 ? -14.055 0.134 8.198 1.00 78.06 123 GLY A C 1
ATOM 971 O O . GLY A 1 123 ? -13.300 -0.806 8.437 1.00 78.06 123 GLY A O 1
ATOM 972 N N . LYS A 1 124 ? -13.914 1.323 8.799 1.00 67.88 124 LYS A N 1
ATOM 973 C CA . LYS A 1 124 ? -12.748 1.659 9.639 1.00 67.88 124 LYS A CA 1
ATOM 974 C C . LYS A 1 124 ? -12.553 0.698 10.813 1.00 67.88 124 LYS A C 1
ATOM 976 O O . LYS A 1 124 ? -11.445 0.226 11.009 1.00 67.88 124 LYS A O 1
ATOM 981 N N . ASP A 1 125 ? -13.628 0.360 11.519 1.00 69.88 125 ASP A N 1
ATOM 982 C CA . ASP A 1 125 ? -13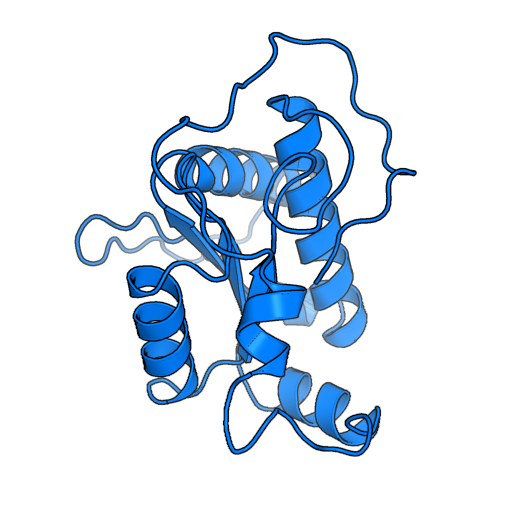.542 -0.485 12.715 1.00 69.88 125 ASP A CA 1
ATOM 983 C C . ASP A 1 125 ? -13.168 -1.942 12.375 1.00 69.88 125 ASP A C 1
ATOM 985 O O . ASP A 1 125 ? -12.488 -2.604 13.142 1.00 69.88 125 ASP A O 1
ATOM 989 N N . SER A 1 126 ? -13.560 -2.449 11.198 1.00 76.50 126 SER A N 1
ATOM 990 C CA . SER A 1 126 ? -13.157 -3.791 10.742 1.00 76.50 126 SER A CA 1
ATOM 991 C C . SER A 1 126 ? -11.768 -3.822 10.109 1.00 76.50 126 SER A C 1
ATOM 993 O O . SER A 1 126 ? -11.219 -4.904 9.912 1.00 76.50 126 SER A O 1
ATOM 995 N N . ALA A 1 127 ? -11.216 -2.665 9.735 1.00 76.81 127 ALA A N 1
ATOM 996 C CA . ALA A 1 127 ? -9.896 -2.586 9.128 1.00 76.81 127 ALA A CA 1
ATOM 997 C C . ALA A 1 127 ? -8.786 -2.883 10.143 1.00 76.81 127 ALA A C 1
ATOM 999 O O . ALA A 1 127 ? -7.822 -3.534 9.767 1.00 76.81 127 ALA A O 1
ATOM 1000 N N . GLU A 1 128 ? -8.941 -2.479 11.404 1.00 72.81 128 GLU A N 1
ATOM 1001 C CA . GLU A 1 128 ? -7.992 -2.783 12.490 1.00 72.81 128 GLU A CA 1
ATOM 1002 C C . GLU A 1 128 ? -7.830 -4.312 12.624 1.00 72.81 128 GLU A C 1
ATOM 1004 O O . GLU A 1 128 ? -6.799 -4.885 12.288 1.00 72.81 128 GLU A O 1
ATOM 1009 N N . ASP A 1 129 ? -8.918 -5.038 12.875 1.00 79.88 129 ASP A N 1
ATOM 1010 C CA . ASP A 1 129 ? -8.833 -6.491 13.082 1.00 79.88 129 ASP A CA 1
ATOM 1011 C C . ASP A 1 129 ? -8.442 -7.314 11.834 1.00 79.88 129 ASP A C 1
ATOM 1013 O O . ASP A 1 129 ? -8.082 -8.492 11.947 1.00 79.88 129 ASP A O 1
ATOM 1017 N N . LYS A 1 130 ? -8.553 -6.745 10.625 1.00 87.62 130 LYS A N 1
ATOM 1018 C CA . LYS A 1 130 ? -8.386 -7.485 9.359 1.00 87.62 130 LYS A CA 1
ATOM 1019 C C . LYS A 1 130 ? -7.213 -7.027 8.504 1.00 87.62 130 LYS A C 1
ATOM 1021 O O . LYS A 1 130 ? -6.962 -7.676 7.483 1.00 87.62 130 LYS A O 1
ATOM 1026 N N . VAL A 1 131 ? -6.506 -5.951 8.851 1.00 91.06 131 VAL A N 1
ATOM 1027 C CA . VAL A 1 131 ? -5.428 -5.406 8.012 1.00 91.06 131 VAL A CA 1
ATOM 1028 C C . VAL A 1 131 ? -4.061 -5.582 8.657 1.00 91.06 131 VAL A C 1
ATOM 1030 O O . VAL A 1 131 ? -3.789 -5.122 9.757 1.00 91.06 131 VAL A O 1
ATOM 1033 N N . LEU A 1 132 ? -3.150 -6.195 7.904 1.00 92.00 132 LEU A N 1
ATOM 1034 C CA . LEU A 1 132 ? -1.756 -6.363 8.292 1.00 92.00 132 LEU A CA 1
ATOM 1035 C C . LEU A 1 132 ? -0.846 -5.494 7.427 1.00 92.00 132 LEU A C 1
ATOM 1037 O O . LEU A 1 132 ? -0.886 -5.572 6.195 1.00 92.00 132 LEU A O 1
ATOM 1041 N N . LEU A 1 133 ? 0.031 -4.713 8.054 1.00 93.19 133 LEU A N 1
ATOM 1042 C CA . LEU A 1 133 ? 1.031 -3.923 7.343 1.00 93.19 133 LEU A CA 1
ATOM 1043 C C . LEU A 1 133 ? 2.367 -4.673 7.334 1.00 93.19 133 LEU A C 1
ATOM 1045 O O . LEU A 1 133 ? 2.947 -4.959 8.383 1.00 93.19 133 LEU A O 1
ATOM 1049 N N . ILE A 1 134 ? 2.880 -4.974 6.138 1.00 93.19 134 ILE A N 1
ATOM 1050 C CA . ILE A 1 134 ? 4.180 -5.635 5.965 1.00 93.19 134 ILE A CA 1
ATOM 1051 C C . ILE A 1 134 ? 5.138 -4.702 5.239 1.00 93.19 134 ILE A C 1
ATOM 1053 O O . ILE A 1 134 ? 4.881 -4.284 4.110 1.00 93.19 134 ILE A O 1
ATOM 1057 N N . GLY A 1 135 ? 6.275 -4.420 5.874 1.00 91.56 135 GLY A N 1
ATOM 1058 C CA . GLY A 1 135 ? 7.332 -3.573 5.332 1.00 91.56 135 GLY A CA 1
ATOM 1059 C C . GLY A 1 135 ? 8.635 -4.336 5.118 1.00 91.56 135 GLY A C 1
ATOM 1060 O O . GLY A 1 135 ? 9.071 -5.098 5.975 1.00 91.56 135 GLY A O 1
ATOM 1061 N N . GLN A 1 136 ? 9.290 -4.107 3.979 1.00 90.56 136 GLN A N 1
ATOM 1062 C CA . GLN A 1 136 ? 10.619 -4.655 3.681 1.00 90.56 136 GLN A CA 1
ATOM 1063 C C . GLN A 1 136 ? 11.639 -3.538 3.462 1.00 90.56 136 GLN A C 1
ATOM 1065 O O . GLN A 1 136 ? 11.476 -2.718 2.557 1.00 90.56 136 GLN A O 1
ATOM 1070 N N . SER A 1 137 ? 12.741 -3.544 4.221 1.00 91.81 137 SER A N 1
ATOM 1071 C CA . SER A 1 137 ? 13.825 -2.554 4.118 1.00 91.81 137 SER A CA 1
ATOM 1072 C C . SER A 1 137 ? 13.280 -1.120 4.252 1.00 91.81 137 SER A C 1
ATOM 1074 O O . SER A 1 137 ? 12.773 -0.773 5.311 1.00 91.81 137 SER A O 1
ATOM 1076 N N . LEU A 1 138 ? 13.310 -0.295 3.197 1.00 93.06 138 LEU A N 1
ATOM 1077 C CA . LEU A 1 138 ? 12.657 1.026 3.190 1.00 93.06 138 LEU A CA 1
ATOM 1078 C C . LEU A 1 138 ? 11.191 0.955 3.645 1.00 93.06 138 LEU A C 1
ATOM 1080 O O . LEU A 1 138 ? 10.742 1.815 4.397 1.00 93.06 138 LEU A O 1
ATOM 1084 N N . GLY A 1 139 ? 10.467 -0.085 3.225 1.00 92.62 139 GLY A N 1
ATOM 1085 C CA . GLY A 1 139 ? 9.070 -0.283 3.589 1.00 92.62 139 GLY A CA 1
ATOM 1086 C C . GLY A 1 139 ? 8.845 -0.456 5.089 1.00 92.62 139 GLY A C 1
ATOM 1087 O O . GLY A 1 139 ? 7.777 -0.102 5.565 1.00 92.62 139 GLY A O 1
ATOM 1088 N N . THR A 1 140 ? 9.838 -0.921 5.855 1.00 93.50 140 THR A N 1
ATOM 1089 C CA . THR A 1 140 ? 9.733 -1.027 7.320 1.00 93.50 140 THR A CA 1
ATOM 1090 C C . THR A 1 140 ? 9.585 0.349 7.968 1.00 93.50 140 THR A C 1
ATOM 1092 O O . THR A 1 140 ? 8.714 0.539 8.811 1.00 93.50 140 THR A O 1
ATOM 1095 N N . GLY A 1 141 ? 10.368 1.339 7.524 1.00 93.12 141 GLY A N 1
ATOM 1096 C CA . GLY A 1 141 ? 10.239 2.717 8.011 1.00 93.12 141 GLY A CA 1
ATOM 1097 C C . GLY A 1 141 ? 8.907 3.355 7.614 1.00 93.12 141 GLY A C 1
ATOM 1098 O O . GLY A 1 141 ? 8.308 4.082 8.401 1.00 93.12 141 GLY A O 1
ATOM 1099 N N . VAL A 1 142 ? 8.408 3.033 6.416 1.00 95.88 142 VAL A N 1
ATOM 1100 C CA . VAL A 1 142 ? 7.094 3.497 5.949 1.00 95.88 142 VAL A CA 1
ATOM 1101 C C . VAL A 1 142 ? 5.964 2.908 6.794 1.00 95.88 142 VAL A C 1
ATOM 1103 O O . VAL A 1 142 ? 5.086 3.652 7.223 1.00 95.88 142 VAL A O 1
ATOM 1106 N N . VAL A 1 143 ? 6.007 1.602 7.077 1.00 95.69 143 VAL A N 1
ATOM 1107 C CA . VAL A 1 143 ? 5.030 0.931 7.948 1.00 95.69 143 VAL A CA 1
ATOM 1108 C C . VAL A 1 143 ? 5.055 1.517 9.352 1.00 95.69 143 VAL A C 1
ATOM 1110 O O . VAL A 1 143 ? 3.999 1.855 9.872 1.00 95.69 143 VAL A O 1
ATOM 1113 N N . ALA A 1 144 ? 6.238 1.696 9.945 1.00 92.88 144 ALA A N 1
ATOM 1114 C CA . ALA A 1 144 ? 6.359 2.276 11.279 1.00 92.88 144 ALA A CA 1
ATOM 1115 C C . ALA A 1 144 ? 5.781 3.700 11.345 1.00 92.88 144 ALA A C 1
ATOM 1117 O O . ALA A 1 144 ? 5.048 4.027 12.276 1.00 92.88 144 ALA A O 1
ATOM 1118 N N . GLY A 1 145 ? 6.068 4.537 10.343 1.00 94.19 145 GLY A N 1
ATOM 1119 C CA . GLY A 1 145 ? 5.532 5.896 10.290 1.00 94.19 145 GLY A CA 1
ATOM 1120 C C . GLY A 1 145 ? 4.017 5.940 10.080 1.00 94.19 145 GLY A C 1
ATOM 1121 O O . GLY A 1 145 ? 3.348 6.747 10.720 1.00 94.19 145 GLY A O 1
ATOM 1122 N N . LEU A 1 146 ? 3.461 5.061 9.239 1.00 94.44 146 LEU A N 1
ATOM 1123 C CA . LEU A 1 146 ? 2.009 4.944 9.074 1.00 94.44 146 LEU A CA 1
ATOM 1124 C C . LEU A 1 146 ? 1.342 4.443 10.362 1.00 94.44 146 LEU A C 1
ATOM 1126 O O . LEU A 1 146 ? 0.366 5.039 10.799 1.00 94.44 146 LEU A O 1
ATOM 1130 N N . ALA A 1 147 ? 1.881 3.399 10.993 1.00 91.06 147 ALA A N 1
ATOM 1131 C CA . ALA A 1 147 ? 1.344 2.864 12.243 1.00 91.06 147 ALA A CA 1
ATOM 1132 C C . ALA A 1 147 ? 1.322 3.929 13.353 1.00 91.06 147 ALA A C 1
ATOM 1134 O O . ALA A 1 147 ? 0.334 4.038 14.073 1.00 91.06 147 ALA A O 1
ATOM 1135 N N . GLY A 1 148 ? 2.364 4.766 13.442 1.00 91.56 148 GLY A N 1
ATOM 1136 C CA . GLY A 1 148 ? 2.379 5.919 14.346 1.00 91.56 148 GLY A CA 1
ATOM 1137 C C . GLY A 1 148 ? 1.251 6.917 14.060 1.00 91.56 148 GLY A C 1
ATOM 1138 O O . GLY A 1 148 ? 0.539 7.306 14.978 1.00 91.56 148 GLY A O 1
ATOM 1139 N N . GLN A 1 149 ? 1.026 7.269 12.787 1.00 91.38 149 GLN A N 1
ATOM 1140 C CA . GLN A 1 149 ? -0.080 8.160 12.398 1.00 91.38 149 GLN A CA 1
ATOM 1141 C C . GLN A 1 149 ? -1.453 7.582 12.759 1.00 91.38 149 GLN A C 1
ATOM 1143 O O . GLN A 1 149 ? -2.322 8.316 13.221 1.00 91.38 149 GLN A O 1
ATOM 1148 N N . LEU A 1 150 ? -1.657 6.279 12.553 1.00 88.62 150 LEU A N 1
ATOM 1149 C CA . LEU A 1 150 ? -2.922 5.615 12.874 1.00 88.62 150 LEU A CA 1
ATOM 1150 C C . LEU A 1 150 ? -3.166 5.560 14.388 1.00 88.62 150 LEU A C 1
ATOM 1152 O O . LEU A 1 150 ? -4.277 5.840 14.835 1.00 88.62 150 LEU A O 1
ATOM 1156 N N . ALA A 1 151 ? -2.125 5.281 15.177 1.00 85.06 151 ALA A N 1
ATOM 1157 C CA . ALA A 1 151 ? -2.210 5.274 16.636 1.00 85.06 151 ALA A CA 1
ATOM 1158 C C . ALA A 1 151 ? -2.534 6.662 17.223 1.00 85.06 151 ALA A C 1
ATOM 1160 O O . ALA A 1 151 ? -3.266 6.754 18.209 1.00 85.06 151 ALA A O 1
ATOM 1161 N N . ASP A 1 152 ? -2.033 7.741 16.612 1.00 85.12 152 ASP A N 1
ATOM 1162 C CA . ASP A 1 152 ? -2.343 9.117 17.027 1.00 85.12 152 ASP A CA 1
ATOM 1163 C C . ASP A 1 152 ? -3.804 9.504 16.722 1.00 85.12 152 ASP A C 1
ATOM 1165 O O . ASP A 1 152 ? -4.427 10.256 17.474 1.00 85.12 152 ASP A O 1
ATOM 1169 N N . GLU A 1 153 ? -4.381 8.989 15.631 1.00 82.44 153 GLU A N 1
ATOM 1170 C CA . GLU A 1 153 ? -5.775 9.259 15.241 1.00 82.44 153 GLU A CA 1
ATOM 1171 C C . GLU A 1 153 ? -6.798 8.542 16.132 1.00 82.44 153 GLU A C 1
ATOM 1173 O O . GLU A 1 153 ? -7.947 8.988 16.260 1.00 82.44 153 GLU A O 1
ATOM 1178 N N . ARG A 1 154 ? -6.393 7.422 16.734 1.00 67.00 154 ARG A N 1
ATOM 1179 C CA . ARG A 1 154 ? -7.223 6.538 17.553 1.00 67.00 154 ARG A CA 1
ATOM 1180 C C . ARG A 1 154 ? -6.334 5.915 18.642 1.00 67.00 154 ARG A C 1
ATOM 1182 O O . ARG A 1 154 ? -5.691 4.905 18.370 1.00 67.00 154 ARG A O 1
ATOM 1189 N N . PRO A 1 155 ? -6.275 6.472 19.870 1.00 52.22 155 PRO A N 1
ATOM 1190 C CA . PRO A 1 155 ? -5.432 5.910 20.924 1.00 52.22 155 PRO A CA 1
ATOM 1191 C C . PRO A 1 155 ? -5.783 4.430 21.168 1.00 52.22 155 PRO A C 1
ATOM 1193 O O . PRO A 1 155 ? -6.907 4.106 21.555 1.00 52.22 155 PRO A O 1
ATOM 1196 N N . LEU A 1 156 ? -4.811 3.552 20.896 1.00 45.09 156 LEU A N 1
ATOM 1197 C CA . LEU A 1 156 ? -4.940 2.092 20.843 1.00 45.09 156 LEU A CA 1
ATOM 1198 C C . LEU A 1 156 ? -5.540 1.473 22.116 1.00 45.09 156 LEU A C 1
ATOM 1200 O O . LEU A 1 156 ? -5.087 1.730 23.236 1.00 45.09 156 LEU A O 1
ATOM 1204 N N . ARG A 1 157 ? -6.459 0.518 21.921 1.00 40.31 157 ARG A N 1
ATOM 1205 C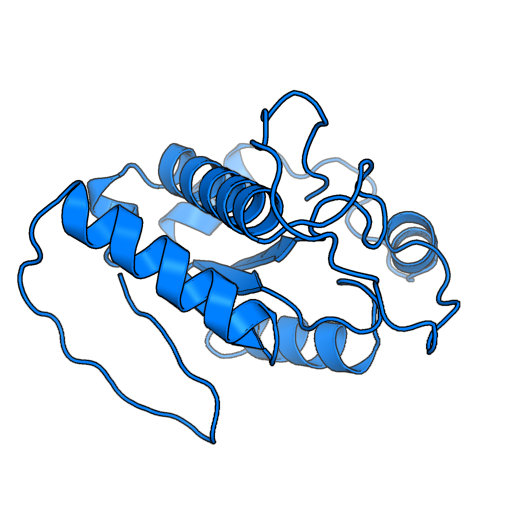 CA . ARG A 1 157 ? -6.599 -0.641 22.813 1.00 40.31 157 ARG A CA 1
ATOM 1206 C C . ARG A 1 157 ? -5.511 -1.643 22.411 1.00 40.31 157 ARG A C 1
ATOM 1208 O O . ARG A 1 157 ? -5.499 -2.117 21.288 1.00 40.31 157 ARG A O 1
ATOM 1215 N N . PHE A 1 158 ? -4.571 -1.920 23.312 1.00 30.72 158 PHE A N 1
ATOM 1216 C CA . PHE A 1 158 ? -3.423 -2.803 23.067 1.00 30.72 158 PHE A CA 1
ATOM 1217 C C . PHE A 1 158 ? -3.842 -4.205 22.577 1.00 30.72 158 PHE A C 1
ATOM 1219 O O . PHE A 1 158 ? -4.455 -4.959 23.335 1.00 30.72 158 PHE A O 1
ATOM 1226 N N . LEU A 1 159 ? -3.405 -4.593 21.375 1.00 36.34 159 LEU A N 1
ATOM 1227 C CA . LEU A 1 159 ? -3.274 -5.987 20.945 1.00 36.34 159 LEU A CA 1
ATOM 1228 C C . LEU A 1 159 ? -1.810 -6.230 20.526 1.00 36.34 159 LEU A C 1
ATOM 1230 O O . LEU A 1 159 ? -1.196 -5.451 19.809 1.00 36.34 159 LEU A O 1
ATOM 1234 N N . SER A 1 160 ? -1.231 -7.269 21.123 1.00 36.22 160 SER A N 1
ATOM 1235 C CA . SER A 1 160 ? 0.189 -7.658 21.165 1.00 36.22 160 SER A CA 1
ATOM 1236 C C . SER A 1 160 ? 0.982 -7.565 19.845 1.00 36.22 160 SER A C 1
ATOM 1238 O O . SER A 1 160 ? 0.482 -7.953 18.793 1.00 36.22 160 SER A O 1
ATOM 1240 N N . SER A 1 161 ? 2.275 -7.202 19.916 1.00 39.78 161 SER A N 1
ATOM 1241 C CA . SER A 1 161 ? 3.223 -7.368 18.800 1.00 39.78 161 SER A CA 1
ATOM 1242 C C . SER A 1 161 ? 3.938 -8.723 18.867 1.00 39.78 161 SER A C 1
ATOM 1244 O O . SER A 1 161 ? 4.289 -9.216 19.941 1.00 39.78 161 SER A O 1
ATOM 1246 N N . SER A 1 162 ? 4.171 -9.344 17.710 1.00 38.78 162 SER A N 1
ATOM 1247 C CA . SER A 1 162 ? 5.051 -10.510 17.587 1.00 38.78 162 SER A CA 1
ATOM 1248 C C . SER A 1 162 ? 5.938 -10.382 16.348 1.00 38.78 162 SER A C 1
ATOM 1250 O O . SER A 1 162 ? 5.534 -9.854 15.315 1.00 38.78 162 SER A O 1
ATOM 1252 N N . ARG A 1 163 ? 7.196 -10.813 16.488 1.00 35.88 163 ARG A N 1
ATOM 1253 C CA . ARG A 1 163 ? 8.248 -10.724 15.469 1.00 35.88 163 ARG A CA 1
ATOM 1254 C C . ARG A 1 163 ? 8.409 -12.101 14.823 1.00 35.88 163 ARG A C 1
ATOM 1256 O O . ARG A 1 163 ? 8.700 -13.058 15.535 1.00 35.88 163 ARG A O 1
ATOM 1263 N N . VAL A 1 164 ? 8.248 -12.199 13.502 1.00 40.75 164 VAL A N 1
ATOM 1264 C CA . VAL A 1 164 ? 8.475 -13.438 12.734 1.00 40.75 164 VAL A CA 1
ATOM 1265 C C . VAL A 1 164 ? 9.597 -13.194 11.719 1.00 40.75 164 VAL A C 1
ATOM 1267 O O . VAL A 1 164 ? 9.506 -12.299 10.880 1.00 40.75 164 VAL A O 1
ATOM 1270 N N . ASP A 1 165 ? 10.684 -13.962 11.838 1.00 33.66 165 ASP A N 1
ATOM 1271 C CA . ASP A 1 165 ? 11.786 -14.085 10.867 1.00 33.66 165 ASP A CA 1
ATOM 1272 C C . ASP A 1 165 ? 12.360 -12.771 10.297 1.00 33.66 165 ASP A C 1
ATOM 1274 O O . ASP A 1 165 ? 12.573 -12.619 9.093 1.00 33.66 165 ASP A O 1
ATOM 1278 N N . GLY A 1 166 ? 12.628 -11.791 11.166 1.00 33.22 166 GLY A N 1
ATOM 1279 C CA . GLY A 1 166 ? 13.298 -10.537 10.784 1.00 33.22 166 GLY A CA 1
ATOM 1280 C C . GLY A 1 166 ? 12.454 -9.586 9.927 1.00 33.22 166 GLY A C 1
ATOM 1281 O O . GLY A 1 166 ? 12.977 -8.587 9.435 1.00 33.22 166 GLY A O 1
ATOM 1282 N N . THR A 1 167 ? 11.162 -9.875 9.759 1.00 39.06 167 THR A N 1
ATOM 1283 C CA . THR A 1 167 ? 10.183 -8.947 9.190 1.00 39.06 167 THR A CA 1
ATOM 1284 C C . THR A 1 167 ? 9.437 -8.280 10.338 1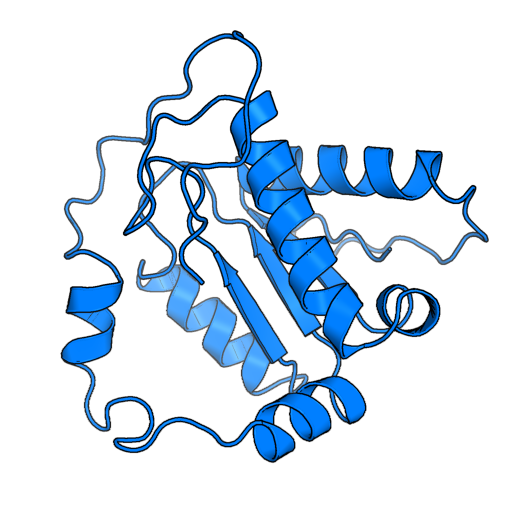.00 39.06 167 THR A C 1
ATOM 1286 O O . THR A 1 167 ? 8.823 -8.959 11.160 1.00 39.06 167 THR A O 1
ATOM 1289 N N . ASP A 1 168 ? 9.501 -6.950 10.411 1.00 41.69 168 ASP A N 1
ATOM 1290 C CA . ASP A 1 168 ? 8.650 -6.205 11.333 1.00 41.69 168 ASP A CA 1
ATOM 1291 C C . ASP A 1 168 ? 7.231 -6.181 10.758 1.00 41.69 168 ASP A C 1
ATOM 1293 O O . ASP A 1 168 ? 6.988 -5.713 9.641 1.00 41.69 168 ASP A O 1
ATOM 1297 N N . VAL A 1 169 ? 6.311 -6.748 11.529 1.00 42.53 169 VAL A N 1
ATOM 1298 C CA . VAL A 1 169 ? 4.889 -6.827 11.222 1.00 42.53 169 VAL A CA 1
ATOM 1299 C C . VAL A 1 169 ? 4.190 -5.844 12.149 1.00 42.53 169 VAL A C 1
ATOM 1301 O O . VAL A 1 169 ? 4.258 -5.997 13.369 1.00 42.53 169 VAL A O 1
ATOM 1304 N N . ALA A 1 170 ? 3.551 -4.823 11.583 1.00 46.28 170 ALA A N 1
ATOM 1305 C CA . ALA A 1 170 ? 2.639 -3.980 12.344 1.00 46.28 170 ALA A CA 1
ATOM 1306 C C . ALA A 1 170 ? 1.222 -4.513 12.124 1.00 46.28 170 ALA A C 1
ATOM 1308 O O . ALA A 1 170 ? 0.724 -4.525 10.995 1.00 46.28 170 ALA A O 1
ATOM 1309 N N . VAL A 1 171 ? 0.619 -4.998 13.205 1.00 46.00 171 VAL A N 1
ATOM 1310 C CA . VAL A 1 171 ? -0.822 -5.235 13.302 1.00 46.00 171 VAL A CA 1
ATOM 1311 C C . VAL A 1 171 ? -1.389 -3.932 13.861 1.00 46.00 171 VAL A C 1
ATOM 1313 O O . VAL A 1 171 ? -0.929 -3.498 14.921 1.00 46.00 171 VAL A O 1
ATOM 1316 N N . CYS A 1 172 ? -2.254 -3.261 13.106 1.00 40.38 172 CYS A N 1
ATOM 1317 C CA . CYS A 1 172 ? -2.994 -2.100 13.600 1.00 40.38 172 CYS A CA 1
ATOM 1318 C C . CYS A 1 172 ? -4.306 -2.569 14.204 1.00 40.38 172 CYS A C 1
ATOM 1320 O O . CYS A 1 172 ? -4.835 -3.557 13.667 1.00 40.38 172 CYS A O 1
#